Protein AF-Q2L289-F1 (afdb_monomer)

Sequence (122 aa):
VSTRMLTNVVPSPLRRAFYFLVKLLCKGRSMIKNRFESRAADQAGSPTVALAVEPSDTEELPEVMRAIWVGTAGDVCVQYLGHKDISEAVTHRNLLPGVWHPMQIVRVLATGTTARDIVVGV

pLDDT: mean 85.49, std 16.24, range [38.09, 98.5]

Nearest PDB structures (foldseek):
  6tb9-assembly1_E3  TM=9.045E-01  e=1.565E-05  Rhodobacter capsulatus
  8cjz-assembly1_h  TM=7.794E-01  e=1.070E-04  Ribes
  6qt9-assembly1_Y  TM=3.930E-01  e=3.739E-03  Haloarcula hispanica SH1 virus

Structure (mmCIF, N/CA/C/O backbone):
data_AF-Q2L289-F1
#
_entry.id   AF-Q2L289-F1
#
loop_
_atom_site.group_PDB
_atom_site.id
_atom_site.type_symbol
_atom_site.label_atom_id
_atom_site.label_alt_id
_atom_site.label_comp_id
_atom_site.label_asym_id
_atom_site.label_entity_id
_atom_site.label_seq_id
_atom_site.pdbx_PDB_ins_code
_atom_site.Cartn_x
_atom_site.Cartn_y
_atom_site.Cartn_z
_atom_site.occupancy
_atom_site.B_iso_or_equiv
_atom_site.auth_seq_id
_atom_site.auth_comp_id
_atom_site.auth_asym_id
_atom_site.auth_atom_id
_atom_site.pdbx_PDB_model_num
ATOM 1 N N . VAL A 1 1 ? 28.052 -3.180 2.094 1.00 45.81 1 VAL A N 1
ATOM 2 C CA . VAL A 1 1 ? 29.260 -2.323 2.199 1.00 45.81 1 VAL A CA 1
ATOM 3 C C . VAL A 1 1 ? 29.123 -1.186 1.201 1.00 45.81 1 VAL A C 1
ATOM 5 O O . VAL A 1 1 ? 28.977 -1.453 0.016 1.00 45.81 1 VAL A O 1
ATOM 8 N N . SER A 1 2 ? 29.061 0.058 1.679 1.00 38.09 2 SER A N 1
ATOM 9 C CA . SER A 1 2 ? 28.847 1.245 0.840 1.00 38.09 2 SER A CA 1
ATOM 10 C C . SER A 1 2 ? 29.929 1.369 -0.239 1.00 38.09 2 SER A C 1
ATOM 12 O O . SER A 1 2 ? 31.123 1.318 0.061 1.00 38.09 2 SER A O 1
ATOM 14 N N . THR A 1 3 ? 29.521 1.574 -1.492 1.00 47.41 3 THR A N 1
ATOM 15 C CA . THR A 1 3 ? 30.383 1.713 -2.683 1.00 47.41 3 THR A CA 1
ATOM 16 C C . THR A 1 3 ? 31.423 2.833 -2.549 1.00 47.41 3 THR A C 1
ATOM 18 O O . THR A 1 3 ? 32.420 2.831 -3.267 1.00 47.41 3 THR A O 1
ATOM 21 N N . ARG A 1 4 ? 31.227 3.767 -1.604 1.00 49.47 4 ARG A N 1
ATOM 22 C CA . ARG A 1 4 ? 32.178 4.840 -1.266 1.00 49.47 4 ARG A CA 1
ATOM 23 C C . ARG A 1 4 ? 33.403 4.373 -0.475 1.00 49.47 4 ARG A C 1
ATOM 25 O O . ARG A 1 4 ? 34.430 5.039 -0.541 1.00 49.47 4 ARG A O 1
ATOM 32 N N . MET A 1 5 ? 33.337 3.261 0.261 1.00 47.00 5 MET A N 1
ATOM 33 C CA . MET A 1 5 ? 34.480 2.816 1.075 1.00 47.00 5 MET A CA 1
ATOM 34 C C . MET A 1 5 ? 35.580 2.137 0.245 1.00 47.00 5 MET A C 1
ATOM 36 O O . MET A 1 5 ? 36.758 2.284 0.557 1.00 47.00 5 MET A O 1
ATOM 40 N N . LEU A 1 6 ? 35.232 1.462 -0.856 1.00 50.00 6 LEU A N 1
ATOM 41 C CA . LEU A 1 6 ? 36.202 0.713 -1.671 1.00 50.00 6 LEU A CA 1
ATOM 42 C C . LEU A 1 6 ? 36.988 1.593 -2.659 1.00 50.00 6 LEU A C 1
ATOM 44 O O . LEU A 1 6 ? 38.049 1.195 -3.133 1.00 50.00 6 LEU A O 1
ATOM 48 N N . THR A 1 7 ? 36.523 2.812 -2.954 1.00 53.34 7 THR A N 1
ATOM 49 C CA . THR A 1 7 ? 37.204 3.716 -3.897 1.00 53.34 7 THR A CA 1
ATOM 50 C C . THR A 1 7 ? 38.467 4.360 -3.332 1.00 53.34 7 THR A C 1
ATOM 52 O O . THR A 1 7 ? 39.285 4.832 -4.114 1.00 53.34 7 THR A O 1
ATOM 55 N N . ASN A 1 8 ? 38.652 4.379 -2.007 1.00 54.72 8 ASN A N 1
ATOM 56 C CA . ASN A 1 8 ? 39.814 5.013 -1.371 1.00 54.72 8 ASN A CA 1
ATOM 57 C C . ASN A 1 8 ? 41.075 4.139 -1.362 1.00 54.72 8 ASN A C 1
ATOM 59 O O . ASN A 1 8 ? 42.165 4.672 -1.190 1.00 54.72 8 ASN A O 1
ATOM 63 N N . VAL A 1 9 ? 40.939 2.834 -1.614 1.00 63.75 9 VAL A N 1
ATOM 64 C CA . VAL A 1 9 ? 42.058 1.873 -1.639 1.00 63.75 9 VAL A CA 1
ATOM 65 C C . VAL A 1 9 ? 42.636 1.704 -3.055 1.00 63.75 9 VAL A C 1
ATOM 67 O O . VAL A 1 9 ? 43.763 1.252 -3.223 1.00 63.75 9 VAL A O 1
ATOM 70 N N . VAL A 1 10 ? 41.897 2.109 -4.096 1.00 62.09 10 VAL A N 1
ATOM 71 C CA . VAL A 1 10 ? 42.295 1.901 -5.498 1.00 62.09 10 VAL A CA 1
ATOM 72 C C . VAL A 1 10 ? 43.045 3.131 -6.046 1.00 62.09 10 VAL A C 1
ATOM 74 O O . VAL A 1 10 ? 42.538 4.254 -5.925 1.00 62.09 10 VAL A O 1
ATOM 77 N N . PRO A 1 11 ? 44.222 2.969 -6.683 1.00 68.94 11 PRO A N 1
ATOM 78 C CA . PRO A 1 11 ? 44.962 4.062 -7.322 1.00 68.94 11 PRO A CA 1
ATOM 79 C C . PRO A 1 11 ? 44.137 4.784 -8.398 1.00 68.94 11 PRO A C 1
ATOM 81 O O . PRO A 1 11 ? 43.361 4.155 -9.122 1.00 68.94 11 PRO A O 1
ATOM 84 N N . SER A 1 12 ? 44.323 6.102 -8.538 1.00 63.69 12 SER A N 1
ATOM 85 C CA . SER A 1 12 ? 43.547 6.976 -9.439 1.00 63.69 12 SER A CA 1
ATOM 86 C C . SER A 1 12 ? 43.349 6.473 -10.883 1.00 63.69 12 SER A C 1
ATOM 88 O O . SER A 1 12 ? 42.217 6.604 -11.360 1.00 63.69 12 SER A O 1
ATOM 90 N N . PRO A 1 13 ? 44.324 5.843 -11.579 1.00 71.62 13 PRO A N 1
ATOM 91 C CA . PRO A 1 13 ? 44.097 5.367 -12.947 1.00 71.62 13 PRO A CA 1
ATOM 92 C C . PRO A 1 13 ? 43.161 4.149 -13.028 1.00 71.62 13 PRO A C 1
ATOM 94 O O . PRO A 1 13 ? 42.496 3.953 -14.042 1.00 71.62 13 PRO A O 1
ATOM 97 N N . LEU A 1 14 ? 43.048 3.352 -11.958 1.00 69.69 14 LEU A N 1
ATOM 98 C CA . LEU A 1 14 ? 42.259 2.113 -11.937 1.00 69.69 14 LEU A CA 1
ATOM 99 C C . LEU A 1 14 ? 40.860 2.293 -11.335 1.00 69.69 14 LEU A C 1
ATOM 101 O O . LEU A 1 14 ? 40.015 1.406 -11.460 1.00 69.69 14 LEU A O 1
ATOM 105 N N . ARG A 1 15 ? 40.565 3.454 -10.735 1.00 71.69 15 ARG A N 1
ATOM 106 C CA . ARG A 1 15 ? 39.262 3.731 -10.103 1.00 71.69 15 ARG A CA 1
ATOM 107 C C . ARG A 1 15 ? 38.090 3.622 -11.075 1.00 71.69 15 ARG A C 1
ATOM 109 O O . ARG A 1 15 ? 37.044 3.107 -10.693 1.00 71.69 15 ARG A O 1
ATOM 116 N N . ARG A 1 16 ? 38.250 4.070 -12.326 1.00 67.31 16 ARG A N 1
ATOM 117 C CA . ARG A 1 16 ? 37.182 3.996 -13.343 1.00 67.31 16 ARG A CA 1
ATOM 118 C C . ARG A 1 16 ? 36.880 2.557 -13.753 1.00 67.31 16 ARG A C 1
ATOM 120 O O . ARG A 1 16 ? 35.712 2.184 -13.805 1.00 67.31 16 ARG A O 1
ATOM 127 N N . ALA A 1 17 ? 37.916 1.754 -13.989 1.00 72.38 17 ALA A N 1
ATOM 128 C CA . ALA A 1 17 ? 37.774 0.343 -14.343 1.00 72.38 17 ALA A CA 1
ATOM 129 C C . ALA A 1 17 ? 37.198 -0.472 -13.177 1.00 72.38 17 ALA A C 1
ATOM 131 O O . ALA A 1 17 ? 36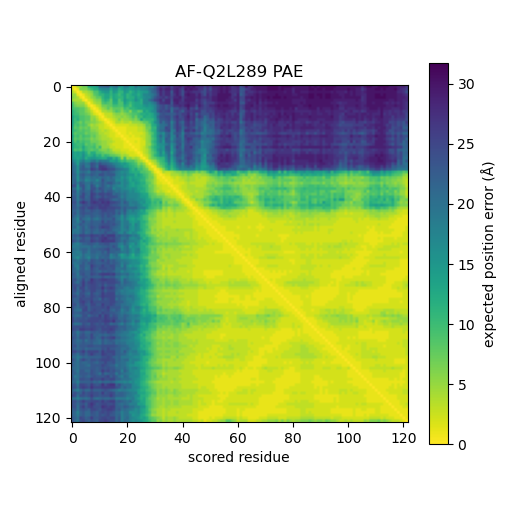.277 -1.259 -13.373 1.00 72.38 17 ALA A O 1
ATOM 132 N N . PHE A 1 18 ? 37.666 -0.217 -11.952 1.00 70.31 18 PHE A N 1
ATOM 133 C CA . PHE A 1 18 ? 37.149 -0.864 -10.749 1.00 70.31 18 PHE A CA 1
ATOM 134 C C . PHE A 1 18 ? 35.687 -0.493 -10.479 1.00 70.31 18 PHE A C 1
ATOM 136 O O . PHE A 1 18 ? 34.872 -1.367 -10.209 1.00 70.31 18 PHE A O 1
ATOM 143 N N . TYR A 1 19 ? 35.314 0.783 -10.626 1.00 68.88 19 TYR A N 1
ATOM 144 C CA . TYR A 1 19 ? 33.920 1.213 -10.501 1.00 68.88 19 TYR A CA 1
ATOM 145 C C . TYR A 1 19 ? 33.032 0.560 -11.564 1.00 68.88 19 TYR A C 1
ATOM 147 O O . TYR A 1 19 ? 31.934 0.110 -11.249 1.00 68.88 19 TYR A O 1
ATOM 155 N N . PHE A 1 20 ? 33.509 0.462 -12.808 1.00 68.38 20 PHE A N 1
ATOM 156 C CA . PHE A 1 20 ? 32.785 -0.209 -13.884 1.00 68.38 20 PHE A CA 1
ATOM 157 C C . PHE A 1 20 ? 32.604 -1.704 -13.600 1.00 68.38 20 PHE A C 1
ATOM 159 O O . PHE A 1 20 ? 31.497 -2.215 -13.734 1.00 68.38 20 PHE A O 1
ATOM 166 N N . LEU A 1 21 ? 33.655 -2.380 -13.126 1.00 63.84 21 LEU A N 1
ATOM 167 C CA . LEU A 1 21 ? 33.624 -3.793 -12.756 1.00 63.84 21 LEU A CA 1
ATOM 168 C C . LEU A 1 21 ? 32.688 -4.051 -11.570 1.00 63.84 21 LEU A C 1
ATOM 170 O O . LEU A 1 21 ? 31.864 -4.951 -11.646 1.00 63.84 21 LEU A O 1
ATOM 174 N N . VAL A 1 22 ? 32.736 -3.235 -10.513 1.00 67.50 22 VAL A N 1
ATOM 175 C CA . VAL A 1 22 ? 31.805 -3.335 -9.374 1.00 67.50 22 VAL A CA 1
ATOM 176 C C . VAL A 1 22 ? 30.366 -3.112 -9.838 1.00 67.50 22 VAL A C 1
ATOM 178 O O . VAL A 1 22 ? 29.476 -3.877 -9.482 1.00 67.50 22 VAL A O 1
ATOM 181 N N . LYS A 1 23 ? 30.123 -2.113 -10.692 1.00 59.38 23 LYS A N 1
ATOM 182 C CA . LYS A 1 23 ? 28.786 -1.839 -11.235 1.00 59.38 23 LYS A CA 1
ATOM 183 C C . LYS A 1 23 ? 28.285 -2.968 -12.141 1.00 59.38 23 LYS A C 1
ATOM 185 O O . LYS A 1 23 ? 27.083 -3.195 -12.191 1.00 59.38 23 LYS A O 1
ATOM 190 N N . LEU A 1 24 ? 29.188 -3.665 -12.833 1.00 60.34 24 LEU A N 1
ATOM 191 C CA . LEU A 1 24 ? 28.887 -4.824 -13.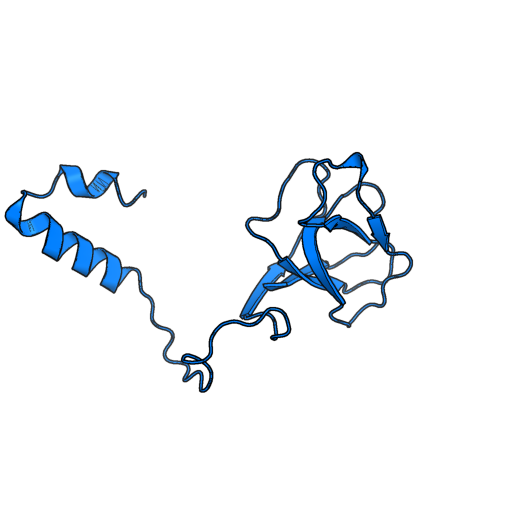673 1.00 60.34 24 LEU A CA 1
ATOM 192 C C . LEU A 1 24 ? 28.604 -6.075 -12.826 1.00 60.34 24 LEU A C 1
ATOM 194 O O . LEU A 1 24 ? 27.615 -6.755 -13.070 1.00 60.34 24 LEU A O 1
ATOM 198 N N . LEU A 1 25 ? 29.416 -6.329 -11.796 1.00 61.78 25 LEU A N 1
ATOM 199 C CA . LEU A 1 25 ? 29.271 -7.460 -10.873 1.00 61.78 25 LEU A CA 1
ATOM 200 C C . LEU A 1 25 ? 28.029 -7.332 -9.978 1.00 61.78 25 LEU A C 1
ATOM 202 O O . LEU A 1 25 ? 27.387 -8.332 -9.679 1.00 61.78 25 LEU A O 1
ATOM 206 N N . CYS A 1 26 ? 27.640 -6.112 -9.593 1.00 55.22 26 CYS A N 1
ATOM 207 C CA . CYS A 1 26 ? 26.397 -5.867 -8.854 1.00 55.22 26 CYS A CA 1
ATOM 208 C C . CYS A 1 26 ? 25.144 -5.911 -9.741 1.00 55.22 26 CYS A C 1
ATOM 210 O O . CYS A 1 26 ? 24.031 -5.965 -9.221 1.00 55.22 26 CYS A O 1
ATOM 212 N N . LYS A 1 27 ? 25.288 -5.876 -11.070 1.00 55.03 27 LYS A N 1
ATOM 213 C CA . LYS A 1 27 ? 24.155 -5.924 -11.996 1.00 55.03 27 LYS A CA 1
ATOM 214 C C . LYS A 1 27 ? 23.852 -7.381 -12.323 1.00 55.03 27 LYS A C 1
ATOM 216 O O . LYS A 1 27 ? 24.120 -7.852 -13.423 1.00 55.03 27 LYS A O 1
ATOM 221 N N . GLY A 1 28 ? 23.297 -8.091 -11.341 1.00 52.12 28 GLY A N 1
ATOM 222 C CA . GLY A 1 28 ? 22.682 -9.400 -11.543 1.00 52.12 28 GLY A CA 1
ATOM 223 C C . GLY A 1 28 ? 21.564 -9.278 -12.576 1.00 52.12 28 GLY A C 1
ATOM 224 O O . GLY A 1 28 ? 20.434 -8.923 -12.252 1.00 52.12 28 GLY A O 1
ATOM 225 N N . ARG A 1 29 ? 21.895 -9.486 -13.851 1.00 55.62 29 ARG A N 1
ATOM 226 C CA . ARG A 1 29 ? 20.940 -9.397 -14.951 1.00 55.62 29 ARG A CA 1
ATOM 227 C C . ARG A 1 29 ? 20.174 -10.713 -14.996 1.00 55.62 29 ARG A C 1
ATOM 229 O O . ARG A 1 29 ? 20.680 -11.703 -15.515 1.00 55.62 29 ARG A O 1
ATOM 236 N N . SER A 1 30 ? 18.974 -10.725 -14.419 1.00 57.12 30 SER A N 1
ATOM 237 C CA . SER A 1 30 ? 18.017 -11.813 -14.626 1.00 57.12 30 SER A CA 1
ATOM 238 C C . SER A 1 30 ? 17.863 -12.054 -16.130 1.00 57.12 30 SER A C 1
ATOM 240 O O . SER A 1 30 ? 17.596 -11.122 -16.888 1.00 57.12 30 SER A O 1
ATOM 242 N N . MET A 1 31 ? 18.071 -13.297 -16.572 1.00 66.56 31 MET A N 1
ATOM 243 C CA . MET A 1 31 ? 17.978 -13.697 -17.983 1.00 66.56 31 MET A CA 1
ATOM 244 C C . MET A 1 31 ? 16.529 -13.841 -18.482 1.00 66.56 31 MET A C 1
ATOM 246 O O . MET A 1 31 ? 16.288 -14.390 -19.557 1.00 66.56 31 MET A O 1
ATOM 250 N N . ILE A 1 32 ? 15.544 -13.357 -17.723 1.00 81.50 32 ILE A N 1
ATOM 251 C CA . ILE A 1 32 ? 14.143 -13.374 -18.139 1.00 81.50 32 ILE A CA 1
ATOM 252 C C . ILE A 1 32 ? 13.922 -12.245 -19.148 1.00 81.50 32 ILE A C 1
ATOM 254 O O . ILE A 1 32 ? 14.064 -11.064 -18.836 1.00 81.50 32 ILE A O 1
ATOM 258 N N . LYS A 1 33 ? 13.562 -12.613 -20.380 1.00 88.56 33 LYS A N 1
ATOM 259 C CA . LYS A 1 33 ? 13.289 -11.661 -21.459 1.00 88.56 33 LYS A CA 1
ATOM 260 C C . LYS A 1 33 ? 12.012 -10.867 -21.164 1.00 88.56 33 LYS A C 1
ATOM 262 O O . LYS A 1 33 ? 10.911 -11.334 -21.446 1.00 88.56 33 LYS A O 1
ATOM 267 N N . ASN A 1 34 ? 12.157 -9.640 -20.673 1.00 86.25 34 ASN A N 1
ATOM 268 C CA . ASN A 1 34 ? 11.049 -8.697 -20.559 1.00 86.25 34 ASN A CA 1
ATOM 269 C C . ASN A 1 34 ? 10.858 -7.941 -21.887 1.00 86.25 34 ASN A C 1
ATOM 271 O O . ASN A 1 34 ? 11.643 -7.063 -22.239 1.00 86.25 34 ASN A O 1
ATOM 275 N N . ARG A 1 35 ? 9.788 -8.245 -22.634 1.00 89.31 35 ARG A N 1
ATOM 276 C CA . ARG A 1 35 ? 9.437 -7.521 -23.876 1.00 89.31 35 ARG A CA 1
ATOM 277 C C . ARG A 1 35 ? 9.192 -6.020 -23.641 1.00 89.31 35 ARG A C 1
ATOM 279 O O . ARG A 1 35 ? 9.293 -5.240 -24.585 1.00 89.31 35 ARG A O 1
ATOM 286 N N . PHE A 1 36 ? 8.876 -5.625 -22.411 1.00 84.56 36 PHE A N 1
ATOM 287 C CA . PHE A 1 36 ? 8.581 -4.251 -22.020 1.00 84.56 36 PHE A CA 1
ATOM 288 C C . PHE A 1 36 ? 9.789 -3.510 -21.428 1.00 84.56 36 PHE A C 1
ATOM 290 O O . PHE A 1 36 ? 9.628 -2.372 -21.016 1.00 84.56 36 PHE A O 1
ATOM 297 N N . GLU A 1 37 ? 10.996 -4.094 -21.424 1.00 85.25 37 GLU A N 1
ATOM 298 C CA . GLU A 1 37 ? 12.197 -3.482 -20.816 1.00 85.25 37 GLU A CA 1
ATOM 299 C C . GLU A 1 37 ? 12.542 -2.097 -21.397 1.00 85.25 37 GLU A C 1
ATOM 301 O O . GLU A 1 37 ? 13.092 -1.252 -20.700 1.00 85.25 37 GLU A O 1
ATOM 306 N N . SER A 1 38 ? 12.200 -1.837 -22.664 1.00 87.19 38 SER A N 1
ATOM 307 C CA . SER A 1 38 ? 12.421 -0.539 -23.315 1.00 87.19 38 SER A CA 1
ATOM 308 C C . SER A 1 38 ? 11.274 0.460 -23.143 1.00 87.19 38 SER A C 1
ATOM 310 O O . SER A 1 38 ? 11.362 1.583 -23.641 1.00 87.19 38 SER A O 1
ATOM 312 N N . ARG A 1 39 ? 10.176 0.069 -22.487 1.00 85.56 39 ARG A N 1
ATOM 313 C CA . ARG A 1 39 ? 9.054 0.966 -22.206 1.00 85.56 39 ARG A CA 1
ATOM 314 C C . ARG A 1 39 ? 9.397 1.806 -20.981 1.00 85.56 39 ARG A C 1
ATOM 316 O O . ARG A 1 39 ? 9.919 1.289 -19.998 1.00 85.56 39 ARG A O 1
ATOM 323 N N . ALA A 1 40 ? 9.091 3.100 -21.042 1.00 82.56 40 ALA A N 1
ATOM 324 C CA . ALA A 1 40 ? 9.143 3.940 -19.855 1.00 82.56 40 ALA A CA 1
ATOM 325 C C . ALA A 1 40 ? 8.148 3.405 -18.815 1.00 82.56 40 ALA A C 1
ATOM 327 O O . ALA A 1 40 ? 7.042 2.993 -19.174 1.00 82.56 40 ALA A O 1
ATOM 328 N N . ALA A 1 41 ? 8.548 3.399 -17.544 1.00 78.75 41 ALA A N 1
ATOM 329 C CA . ALA A 1 41 ? 7.636 3.077 -16.457 1.00 78.75 41 ALA A CA 1
ATOM 330 C C . ALA A 1 41 ? 6.569 4.176 -16.373 1.00 78.75 41 ALA A C 1
ATOM 332 O O . ALA A 1 41 ? 6.898 5.345 -16.179 1.00 78.75 41 ALA A O 1
ATOM 333 N N . ASP A 1 42 ? 5.308 3.793 -16.546 1.00 79.00 42 ASP A N 1
ATOM 334 C CA . ASP A 1 42 ? 4.157 4.691 -16.458 1.00 79.00 42 ASP A CA 1
ATOM 335 C C . ASP A 1 42 ? 3.415 4.488 -15.133 1.00 79.00 42 ASP A C 1
ATOM 337 O O . ASP A 1 42 ? 3.459 3.399 -14.555 1.00 79.00 42 ASP A O 1
ATOM 341 N N . GLN A 1 43 ? 2.733 5.527 -14.650 1.00 76.88 43 GLN A N 1
ATOM 342 C CA . GLN A 1 43 ? 1.999 5.549 -13.385 1.00 76.88 43 GLN A CA 1
ATOM 343 C C . GLN A 1 43 ? 0.857 4.520 -13.334 1.00 76.88 43 GLN A C 1
ATOM 345 O O . GLN A 1 43 ? 0.563 4.020 -12.253 1.00 76.88 43 GLN A O 1
ATOM 350 N N . ALA A 1 44 ? 0.258 4.171 -14.477 1.00 77.62 44 ALA A N 1
ATOM 351 C CA . ALA A 1 44 ? -0.850 3.214 -14.577 1.00 77.62 44 ALA A CA 1
ATOM 352 C C . ALA A 1 44 ? -0.418 1.756 -14.863 1.00 77.62 44 ALA A C 1
ATOM 354 O O . ALA A 1 44 ? -1.265 0.896 -15.105 1.00 77.62 44 ALA A O 1
ATOM 355 N N . GLY A 1 45 ? 0.889 1.471 -14.891 1.00 82.88 45 GLY A N 1
ATOM 356 C CA . GLY A 1 45 ? 1.418 0.128 -15.151 1.00 82.88 45 GLY A CA 1
ATOM 357 C C . GLY A 1 45 ? 1.229 -0.852 -13.987 1.00 82.88 45 GLY A C 1
ATOM 358 O O . GLY A 1 45 ? 0.920 -0.458 -12.865 1.00 82.88 45 GLY A O 1
ATOM 359 N N . SER A 1 46 ? 1.453 -2.147 -14.243 1.00 86.12 46 SER A N 1
ATOM 360 C CA . SER A 1 46 ? 1.469 -3.145 -13.167 1.00 86.12 46 SER A CA 1
ATOM 361 C C . SER A 1 46 ? 2.677 -2.939 -12.248 1.00 86.12 46 SER A C 1
ATOM 363 O O . SER A 1 46 ? 3.741 -2.551 -12.746 1.00 86.12 46 SER A O 1
ATOM 365 N N . PRO A 1 47 ? 2.573 -3.302 -10.958 1.00 90.31 47 PRO A N 1
ATOM 366 C CA . PRO A 1 47 ? 3.736 -3.374 -10.091 1.00 90.31 47 PRO A CA 1
ATOM 367 C C . PRO A 1 47 ? 4.809 -4.286 -10.688 1.00 90.31 47 PRO A C 1
ATOM 369 O O . PRO A 1 47 ? 4.523 -5.386 -11.167 1.00 90.31 47 PRO A O 1
ATOM 372 N N . THR A 1 48 ? 6.044 -3.811 -10.681 1.00 90.81 48 THR A N 1
ATOM 373 C CA . THR A 1 48 ? 7.240 -4.556 -11.093 1.00 90.81 48 THR A CA 1
ATOM 374 C C . THR A 1 48 ? 8.012 -5.096 -9.897 1.00 90.81 48 THR A C 1
ATOM 376 O O . THR A 1 48 ? 8.734 -6.085 -10.024 1.00 90.81 48 THR A O 1
ATOM 379 N N . VAL A 1 49 ? 7.823 -4.469 -8.736 1.00 92.12 49 VAL A N 1
ATOM 380 C CA . VAL A 1 49 ? 8.352 -4.891 -7.440 1.00 92.12 49 VAL A CA 1
ATOM 381 C C . VAL A 1 49 ? 7.206 -4.858 -6.432 1.00 92.12 49 VAL A C 1
ATOM 383 O O . VAL A 1 49 ? 6.348 -3.980 -6.499 1.00 92.12 49 VAL A O 1
ATOM 386 N N . ALA A 1 50 ? 7.174 -5.824 -5.514 1.00 96.06 50 ALA A N 1
ATOM 387 C CA . ALA A 1 50 ? 6.190 -5.882 -4.442 1.00 96.06 50 ALA A CA 1
ATOM 388 C C . ALA A 1 50 ? 6.848 -6.247 -3.107 1.00 96.06 50 ALA A C 1
ATOM 390 O O . ALA A 1 50 ? 7.851 -6.964 -3.078 1.00 96.06 50 ALA A O 1
ATOM 391 N N . LEU A 1 51 ? 6.269 -5.757 -2.014 1.00 96.75 51 LEU A N 1
ATOM 392 C CA . LEU A 1 51 ? 6.762 -5.937 -0.652 1.00 96.75 51 LEU A CA 1
ATOM 393 C C . LEU A 1 51 ? 5.592 -6.276 0.278 1.00 96.75 51 LEU A C 1
ATOM 395 O O . LEU A 1 51 ? 4.557 -5.614 0.229 1.00 96.75 51 LEU A O 1
ATOM 399 N N . ALA A 1 52 ? 5.768 -7.281 1.138 1.00 97.88 52 ALA A N 1
ATOM 400 C CA . ALA A 1 52 ? 4.860 -7.515 2.259 1.00 97.88 52 ALA A CA 1
ATOM 401 C C . ALA A 1 52 ? 5.091 -6.445 3.335 1.00 97.88 52 ALA A C 1
ATOM 403 O O . ALA A 1 52 ? 6.235 -6.190 3.713 1.00 97.88 52 ALA A O 1
ATOM 404 N N . VAL A 1 53 ? 4.019 -5.811 3.802 1.00 97.06 53 VAL A N 1
ATOM 405 C CA . VAL A 1 53 ? 4.084 -4.670 4.720 1.00 97.06 53 VAL A CA 1
ATOM 406 C C . VAL A 1 53 ? 3.392 -5.016 6.025 1.00 97.06 53 VAL A C 1
ATOM 408 O O . VAL A 1 53 ? 2.218 -5.378 6.033 1.00 97.06 53 VAL A O 1
ATOM 411 N N . GLU A 1 54 ? 4.115 -4.822 7.124 1.00 97.12 54 GLU A N 1
ATOM 412 C CA . GLU A 1 54 ? 3.520 -4.707 8.451 1.00 97.12 54 GLU A CA 1
ATOM 413 C C . GLU A 1 54 ? 3.153 -3.234 8.697 1.00 97.12 54 GLU A C 1
ATOM 415 O O . GLU A 1 54 ? 4.022 -2.366 8.553 1.00 97.12 54 GLU A O 1
ATOM 420 N N . PRO A 1 55 ? 1.890 -2.915 9.028 1.00 97.88 55 PRO A N 1
ATOM 421 C CA . PRO A 1 55 ? 1.471 -1.549 9.324 1.00 97.88 55 PRO A CA 1
ATOM 422 C C . PRO A 1 55 ? 2.273 -0.907 10.461 1.00 97.88 55 PRO A C 1
ATOM 424 O O . PRO A 1 55 ? 2.543 -1.544 11.480 1.00 97.88 55 PRO A O 1
ATOM 427 N N . SER A 1 56 ? 2.610 0.375 10.318 1.00 97.69 56 SER A N 1
ATOM 428 C CA . SER A 1 56 ? 3.351 1.137 11.324 1.00 97.69 56 SER A CA 1
ATOM 429 C C . SER A 1 56 ? 2.969 2.614 11.312 1.00 97.69 56 SER A C 1
ATOM 431 O O . SER A 1 56 ? 2.870 3.244 10.261 1.00 97.69 56 SER A O 1
ATOM 433 N N . ASP A 1 57 ? 2.798 3.185 12.503 1.00 97.19 57 ASP A N 1
ATOM 434 C CA . ASP A 1 57 ? 2.526 4.617 12.677 1.00 97.19 57 ASP A CA 1
ATOM 435 C C . ASP A 1 57 ? 3.806 5.471 12.641 1.00 97.19 57 ASP A C 1
ATOM 437 O O . ASP A 1 57 ? 3.730 6.698 12.652 1.00 97.19 57 ASP A O 1
ATOM 441 N N . THR A 1 58 ? 4.989 4.847 12.599 1.00 95.81 58 THR A N 1
ATOM 442 C CA . THR A 1 58 ? 6.282 5.552 12.664 1.00 95.81 58 THR A CA 1
ATOM 443 C C . THR A 1 58 ? 7.193 5.278 11.475 1.00 95.81 58 THR A C 1
ATOM 445 O O . THR A 1 58 ? 7.990 6.140 11.114 1.00 95.81 58 THR A O 1
ATOM 448 N N . GLU A 1 59 ? 7.081 4.110 10.847 1.00 95.75 59 GLU A N 1
ATOM 449 C CA . GLU A 1 59 ? 7.949 3.721 9.732 1.00 95.75 59 GLU A CA 1
ATOM 450 C C . GLU A 1 59 ? 7.391 4.217 8.394 1.00 95.75 59 GLU A C 1
ATOM 452 O O . GLU A 1 59 ? 6.180 4.243 8.173 1.00 95.75 59 GLU A O 1
ATOM 457 N N . GLU A 1 60 ? 8.273 4.630 7.489 1.00 95.56 60 GLU A N 1
ATOM 458 C CA . GLU A 1 60 ? 7.921 4.936 6.099 1.00 95.56 60 GLU A CA 1
ATOM 459 C C . GLU A 1 60 ? 8.225 3.743 5.197 1.00 95.56 60 GLU A C 1
ATOM 461 O O . GLU A 1 60 ? 9.106 2.926 5.473 1.00 95.56 60 GLU A O 1
ATOM 466 N N . LEU A 1 61 ? 7.498 3.650 4.087 1.00 96.62 61 LEU A N 1
ATOM 467 C CA . LEU A 1 61 ? 7.821 2.703 3.029 1.00 96.62 61 LEU A CA 1
ATOM 468 C C . LEU A 1 61 ? 9.142 3.124 2.356 1.00 96.62 61 LEU A C 1
ATOM 470 O O . LEU A 1 61 ? 9.440 4.315 2.268 1.00 96.62 61 LEU A O 1
ATOM 474 N N . PRO A 1 62 ? 9.943 2.173 1.844 1.00 95.75 62 PRO A N 1
ATOM 475 C CA . PRO A 1 62 ? 11.267 2.473 1.287 1.00 95.75 62 PRO A CA 1
ATOM 476 C C . PRO A 1 62 ? 11.224 3.348 0.023 1.00 95.75 62 PRO A C 1
ATOM 478 O O . PRO A 1 62 ? 12.235 3.939 -0.356 1.00 95.75 62 PRO A O 1
ATOM 481 N N . GLU A 1 63 ? 10.069 3.411 -0.636 1.00 94.50 63 GLU A N 1
ATOM 482 C CA . GLU A 1 63 ? 9.776 4.269 -1.778 1.00 94.50 63 GLU A CA 1
ATOM 483 C C . GLU A 1 63 ? 8.259 4.473 -1.909 1.00 94.50 63 GLU A C 1
ATOM 485 O O . GLU A 1 63 ? 7.468 3.876 -1.174 1.00 94.50 63 GLU A O 1
ATOM 490 N N . VA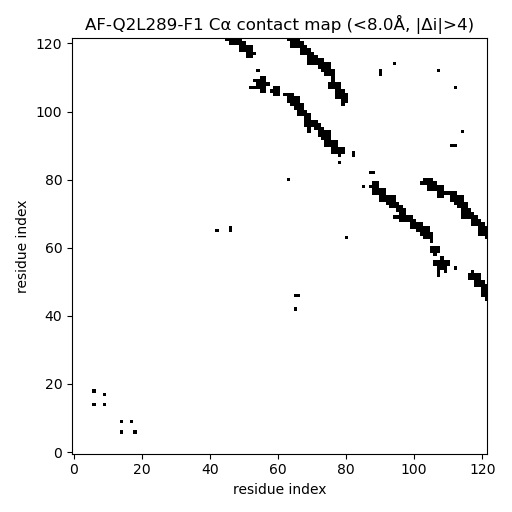L A 1 64 ? 7.847 5.314 -2.860 1.00 95.00 64 VAL A N 1
ATOM 491 C CA . VAL A 1 64 ? 6.428 5.533 -3.157 1.00 95.00 64 VAL A CA 1
ATOM 492 C C . VAL A 1 64 ? 5.843 4.281 -3.797 1.00 95.00 64 VAL A C 1
ATOM 494 O O . VAL A 1 64 ? 6.197 3.919 -4.919 1.00 95.00 64 VAL A O 1
ATOM 497 N N . MET A 1 65 ? 4.883 3.671 -3.116 1.00 96.00 65 MET A N 1
ATOM 498 C CA . ME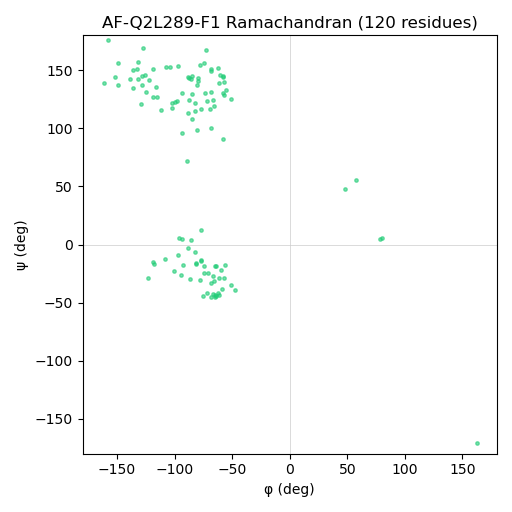T A 1 65 ? 4.154 2.521 -3.639 1.00 96.00 65 MET A CA 1
ATOM 499 C C . MET A 1 65 ? 2.951 2.994 -4.440 1.00 96.00 65 MET A C 1
ATOM 501 O O . MET A 1 65 ? 2.344 4.006 -4.101 1.00 96.00 65 MET A O 1
ATOM 505 N N . ARG A 1 66 ? 2.622 2.282 -5.518 1.00 95.25 66 ARG A N 1
ATOM 506 C CA . ARG A 1 66 ? 1.600 2.659 -6.511 1.00 95.25 66 ARG A CA 1
ATOM 507 C C . ARG A 1 66 ? 0.341 1.802 -6.454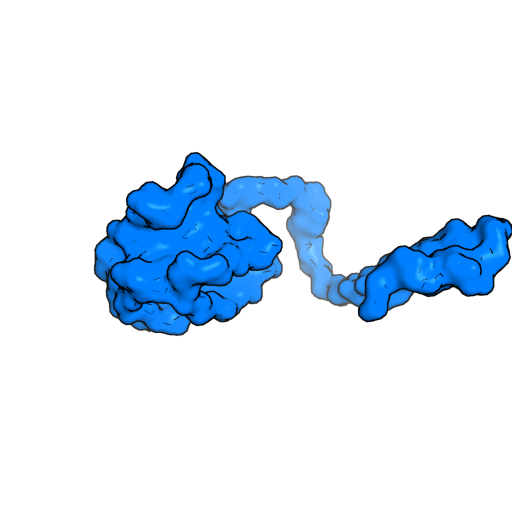 1.00 95.25 66 ARG A C 1
ATOM 509 O O . ARG A 1 66 ? -0.672 2.152 -7.060 1.00 95.25 66 ARG A O 1
ATOM 516 N N . ALA A 1 67 ? 0.389 0.695 -5.728 1.00 95.44 67 ALA A N 1
ATOM 517 C CA . ALA A 1 67 ? -0.769 -0.130 -5.457 1.00 95.44 67 ALA A CA 1
ATOM 518 C C . ALA A 1 67 ? -0.639 -0.816 -4.098 1.00 95.44 67 ALA A C 1
ATOM 520 O O . ALA A 1 67 ? 0.470 -1.054 -3.612 1.00 95.44 67 ALA A O 1
ATOM 521 N N . ILE A 1 68 ? -1.783 -1.175 -3.528 1.00 97.00 68 ILE A N 1
ATOM 522 C CA . ILE A 1 68 ? -1.880 -2.028 -2.348 1.00 97.00 68 ILE A CA 1
ATOM 523 C C . ILE A 1 68 ? -2.793 -3.215 -2.647 1.00 97.00 68 ILE A C 1
ATOM 525 O O . ILE A 1 68 ? -3.772 -3.098 -3.380 1.00 97.00 68 ILE A O 1
ATOM 529 N N . TRP A 1 69 ? -2.484 -4.355 -2.062 1.00 97.62 69 TRP A N 1
ATOM 530 C CA . TRP A 1 69 ? -3.286 -5.564 -2.064 1.00 97.62 69 TRP A CA 1
ATOM 531 C C . TRP A 1 69 ? -3.450 -6.029 -0.623 1.00 97.62 69 TRP A C 1
ATOM 533 O O . TRP A 1 69 ? -2.532 -5.880 0.184 1.00 97.62 69 TRP A O 1
ATOM 543 N N . VAL A 1 70 ? -4.611 -6.593 -0.305 1.00 98.00 70 VAL A N 1
ATOM 544 C CA . VAL A 1 70 ? -4.894 -7.156 1.020 1.00 98.00 70 VAL A CA 1
ATOM 545 C C . VAL A 1 70 ? -5.412 -8.581 0.876 1.00 98.00 70 VAL A C 1
ATOM 547 O O . VAL A 1 70 ? -6.230 -8.863 -0.007 1.00 98.00 70 VAL A O 1
ATOM 550 N N . GLY A 1 71 ? -4.939 -9.489 1.728 1.00 97.62 71 GLY A N 1
ATOM 551 C CA . GLY A 1 71 ? -5.403 -10.880 1.740 1.00 97.62 71 GLY A CA 1
ATOM 552 C C . GLY A 1 71 ? -6.645 -11.082 2.594 1.00 97.62 71 GLY A C 1
ATOM 553 O O . GLY A 1 71 ? -7.491 -11.910 2.260 1.00 97.62 71 GLY A O 1
ATOM 554 N N . THR A 1 72 ? -6.808 -10.267 3.636 1.00 97.12 72 THR A N 1
ATOM 555 C CA . THR A 1 72 ? -8.007 -10.258 4.478 1.00 97.12 72 THR A CA 1
ATOM 556 C C . THR A 1 72 ? -8.726 -8.917 4.361 1.00 97.12 72 THR A C 1
ATOM 558 O O . THR A 1 72 ? -8.092 -7.865 4.412 1.00 97.12 72 THR A O 1
ATOM 561 N N . ALA A 1 73 ? -10.055 -8.958 4.214 1.00 95.69 73 ALA A N 1
ATOM 562 C CA . ALA A 1 73 ? -10.889 -7.761 4.168 1.00 95.69 73 ALA A CA 1
ATOM 563 C C . ALA A 1 73 ? -10.762 -6.949 5.464 1.00 95.69 73 ALA A C 1
ATOM 565 O O . ALA A 1 73 ? -10.651 -7.516 6.551 1.00 95.69 73 ALA A O 1
ATOM 566 N N . GLY A 1 74 ? -10.847 -5.631 5.352 1.00 97.19 74 GLY A N 1
ATOM 567 C CA . GLY A 1 74 ? -10.829 -4.742 6.505 1.00 97.19 74 GLY A CA 1
ATOM 568 C C . GLY A 1 74 ? -10.521 -3.314 6.101 1.00 97.19 74 GLY A C 1
ATOM 569 O O . GLY A 1 74 ? -10.477 -2.979 4.918 1.00 97.19 74 GLY A O 1
ATOM 570 N N . ASP A 1 75 ? -10.300 -2.477 7.097 1.00 98.44 75 ASP A N 1
ATOM 571 C CA . ASP A 1 75 ? -9.934 -1.088 6.893 1.00 98.44 75 ASP A CA 1
ATOM 572 C C . ASP A 1 75 ? -8.424 -0.987 6.685 1.00 98.44 75 ASP A C 1
ATOM 574 O O . ASP A 1 75 ? -7.650 -1.740 7.283 1.00 98.44 75 ASP A O 1
ATOM 578 N N . VAL A 1 76 ? -8.005 -0.052 5.840 1.00 98.38 76 VAL A N 1
ATOM 579 C CA . VAL A 1 76 ? -6.598 0.282 5.631 1.00 98.38 76 VAL A CA 1
ATOM 580 C C . VAL A 1 76 ? -6.435 1.785 5.764 1.00 98.38 76 VAL A C 1
ATOM 582 O O . VAL A 1 76 ? -7.030 2.552 5.007 1.00 98.38 76 VAL A O 1
ATOM 585 N N . CYS A 1 77 ? -5.597 2.207 6.704 1.00 98.44 77 CYS A N 1
ATOM 586 C CA . CYS A 1 77 ? -5.228 3.599 6.896 1.00 98.44 77 CYS A CA 1
ATOM 587 C C . CYS A 1 77 ? -3.878 3.883 6.226 1.00 98.44 77 CYS A C 1
ATOM 589 O O . CYS A 1 77 ? -2.884 3.214 6.507 1.00 98.44 77 CYS A O 1
ATOM 591 N N . VAL A 1 78 ? -3.836 4.858 5.317 1.00 98.31 78 VAL A N 1
ATOM 592 C CA . VAL A 1 78 ? -2.633 5.189 4.536 1.00 98.31 78 VAL A CA 1
ATOM 593 C C . VAL A 1 78 ? -2.348 6.677 4.519 1.00 98.31 78 VAL A C 1
ATOM 595 O O . VAL A 1 78 ? -3.255 7.509 4.529 1.00 98.31 78 VAL A O 1
ATOM 598 N N . GLN A 1 79 ? -1.068 7.004 4.389 1.00 98.25 79 GLN A N 1
ATOM 599 C CA . GLN A 1 79 ? -0.621 8.336 4.013 1.00 98.25 79 GLN A CA 1
ATOM 600 C C . GLN A 1 79 ? -0.278 8.351 2.522 1.00 98.25 79 GLN A C 1
ATOM 602 O O . GLN A 1 79 ? 0.564 7.577 2.054 1.00 98.25 79 GLN A O 1
ATOM 607 N N . TYR A 1 80 ? -0.929 9.243 1.778 1.00 97.81 80 TYR A N 1
ATOM 608 C CA . TYR A 1 80 ? -0.651 9.451 0.362 1.00 97.81 80 TYR A CA 1
ATOM 609 C C . TYR A 1 80 ? 0.612 10.288 0.159 1.00 97.81 80 TYR A C 1
ATOM 611 O O . TYR A 1 80 ? 0.943 11.125 0.993 1.00 97.81 80 TYR A O 1
ATOM 619 N N . LEU A 1 81 ? 1.272 10.126 -0.992 1.00 96.19 81 LEU A N 1
ATOM 620 C CA . LEU A 1 81 ? 2.454 10.910 -1.385 1.00 96.19 81 LEU A CA 1
ATOM 621 C C . LEU A 1 81 ? 2.247 12.432 -1.259 1.00 96.19 81 LEU A C 1
ATOM 623 O O . LEU A 1 81 ? 3.186 13.160 -0.956 1.00 96.19 81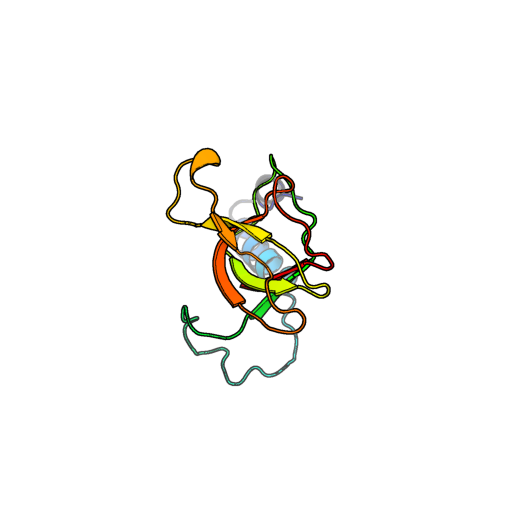 LEU A O 1
ATOM 627 N N . GLY A 1 82 ? 1.033 12.920 -1.528 1.00 95.62 82 GLY A N 1
ATOM 628 C CA . GLY A 1 82 ? 0.714 14.348 -1.458 1.00 95.62 82 GLY A CA 1
ATOM 629 C C . GLY A 1 82 ? 0.516 14.896 -0.041 1.00 95.62 82 GLY A C 1
ATOM 630 O O . GLY A 1 82 ? 0.480 16.114 0.122 1.00 95.62 82 GLY A O 1
ATOM 631 N N . HIS A 1 83 ? 0.370 14.030 0.964 1.00 95.94 83 HIS A N 1
ATOM 632 C CA . HIS A 1 83 ? 0.143 14.438 2.349 1.00 95.94 83 HIS A CA 1
ATOM 633 C C . HIS A 1 83 ? 1.459 14.846 3.001 1.00 95.94 83 HIS A C 1
ATOM 635 O O . HIS A 1 83 ? 2.490 14.205 2.793 1.00 95.94 83 HIS A O 1
ATOM 641 N N . LYS A 1 84 ? 1.426 15.905 3.810 1.00 91.75 84 LYS A N 1
ATOM 642 C CA . LYS A 1 84 ? 2.627 16.428 4.474 1.00 91.75 84 LYS A CA 1
ATOM 643 C C . LYS A 1 84 ? 2.791 15.867 5.878 1.00 91.75 84 LYS A C 1
ATOM 645 O O . LYS A 1 84 ? 3.917 15.781 6.357 1.00 91.75 84 LYS A O 1
ATOM 650 N N . ASP A 1 85 ? 1.687 15.479 6.508 1.00 92.38 85 ASP A N 1
ATOM 651 C CA . ASP A 1 85 ? 1.655 14.967 7.874 1.00 92.38 85 ASP A CA 1
ATOM 652 C C . ASP A 1 85 ? 0.840 13.663 7.984 1.00 92.38 85 ASP A C 1
ATOM 654 O O . ASP A 1 85 ? -0.018 13.363 7.151 1.00 92.38 85 ASP A O 1
ATOM 658 N N . ILE A 1 86 ? 1.114 12.873 9.026 1.00 89.25 86 ILE A N 1
ATOM 659 C CA . ILE A 1 86 ? 0.393 11.630 9.332 1.00 89.25 86 ILE A CA 1
ATOM 660 C C . ILE A 1 86 ? -1.072 11.878 9.726 1.00 89.25 86 ILE A C 1
ATOM 662 O O . ILE A 1 86 ? -1.925 11.030 9.485 1.00 89.25 86 ILE A O 1
ATOM 666 N N . SER A 1 87 ? -1.391 13.050 10.278 1.00 93.00 87 SER A N 1
ATOM 667 C CA . SER A 1 87 ? -2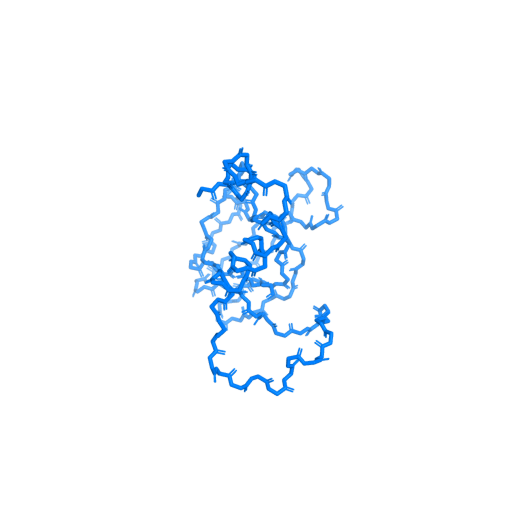.759 13.471 10.613 1.00 93.00 87 SER A CA 1
ATOM 668 C C . SER A 1 87 ? -3.675 13.613 9.393 1.00 93.00 87 SER A C 1
ATOM 670 O O . SER A 1 87 ? -4.895 13.582 9.538 1.00 93.00 87 SER A O 1
ATOM 672 N N . GLU A 1 88 ? -3.102 13.716 8.192 1.00 96.25 88 GLU A N 1
ATOM 673 C CA . GLU A 1 88 ? -3.834 13.716 6.924 1.00 96.25 88 GLU A CA 1
ATOM 674 C C . GLU A 1 88 ? -4.092 12.289 6.399 1.00 96.25 88 GLU A C 1
ATOM 676 O O . GLU A 1 88 ? -4.592 12.122 5.288 1.00 96.25 88 GLU A O 1
ATOM 681 N N . ALA A 1 89 ? -3.725 11.236 7.141 1.00 97.25 89 ALA A N 1
ATOM 682 C CA . ALA A 1 89 ? -3.955 9.858 6.716 1.00 97.25 89 ALA A CA 1
ATOM 683 C C . ALA A 1 89 ? -5.443 9.571 6.454 1.00 97.25 89 ALA A C 1
ATOM 685 O O . ALA A 1 89 ? -6.343 10.074 7.129 1.00 97.25 89 ALA A O 1
ATOM 686 N N . VAL A 1 90 ? -5.698 8.733 5.451 1.00 98.12 90 VAL A N 1
ATOM 687 C CA . VAL A 1 90 ? -7.045 8.382 4.993 1.00 98.12 90 VAL A CA 1
ATOM 688 C C . VAL A 1 90 ? -7.291 6.903 5.246 1.00 98.12 90 VAL A C 1
ATOM 690 O O . VAL A 1 90 ? -6.527 6.051 4.790 1.00 98.12 90 VAL A O 1
ATOM 693 N N . THR A 1 91 ? -8.391 6.600 5.935 1.00 98.38 91 THR A N 1
ATOM 694 C CA . THR A 1 91 ? -8.880 5.230 6.117 1.00 98.38 91 THR A CA 1
ATOM 695 C C . THR A 1 91 ? -9.806 4.837 4.973 1.00 98.38 91 THR A C 1
ATOM 697 O O . THR A 1 91 ? -10.924 5.344 4.855 1.00 98.38 91 THR A O 1
ATOM 700 N N . HIS A 1 92 ? -9.369 3.876 4.167 1.00 97.94 92 HIS A N 1
ATOM 701 C CA . HIS A 1 92 ? -10.231 3.155 3.237 1.00 97.94 92 HIS A CA 1
ATOM 702 C C . HIS A 1 92 ? -10.948 2.046 3.983 1.00 97.94 92 HIS A C 1
ATOM 704 O O . HIS A 1 92 ? -10.305 1.123 4.480 1.00 97.94 92 HIS A O 1
ATOM 710 N N . ARG A 1 93 ? -12.274 2.146 4.079 1.00 97.81 93 ARG A N 1
ATOM 711 C CA . ARG A 1 93 ? -13.069 1.176 4.832 1.00 97.81 93 ARG A CA 1
ATOM 712 C C . ARG A 1 93 ? -13.440 -0.039 4.000 1.00 97.81 93 ARG A C 1
ATOM 714 O O . ARG A 1 93 ? -13.809 0.117 2.838 1.00 97.81 93 ARG A O 1
ATOM 721 N N . ASN A 1 94 ? -13.439 -1.213 4.631 1.00 95.81 94 ASN A N 1
ATOM 722 C CA . ASN A 1 94 ? -13.855 -2.484 4.033 1.00 95.81 94 ASN A CA 1
ATOM 723 C C . ASN A 1 94 ? -13.217 -2.732 2.657 1.00 95.81 94 ASN A C 1
ATOM 725 O O . ASN A 1 94 ? -13.901 -3.071 1.686 1.00 95.81 94 ASN A O 1
ATOM 729 N N . LEU A 1 95 ? -11.902 -2.537 2.571 1.00 96.75 95 LEU A N 1
ATOM 730 C CA . LEU A 1 95 ? -11.142 -2.801 1.363 1.00 96.75 95 LEU A CA 1
ATOM 731 C C . LEU A 1 95 ? -11.338 -4.267 0.952 1.00 96.75 95 LEU A C 1
ATOM 733 O O . LEU A 1 95 ? -11.187 -5.185 1.766 1.00 96.75 95 LEU A O 1
ATOM 737 N N . LEU A 1 96 ? -11.704 -4.487 -0.312 1.00 96.75 96 LEU A N 1
ATOM 738 C CA . LEU A 1 96 ? -11.952 -5.833 -0.820 1.00 96.75 96 LEU A CA 1
ATOM 739 C C . LEU A 1 96 ? -10.640 -6.632 -0.881 1.00 96.75 96 LEU A C 1
ATOM 741 O O . LEU A 1 96 ? -9.663 -6.132 -1.454 1.00 96.75 96 LEU A O 1
ATOM 745 N N . PRO A 1 97 ? -10.619 -7.870 -0.352 1.00 97.62 97 PRO A N 1
ATOM 746 C CA . PRO A 1 97 ? -9.453 -8.733 -0.421 1.00 97.62 97 PRO A CA 1
ATOM 747 C C . PRO A 1 97 ? -9.275 -9.315 -1.819 1.00 97.62 97 PRO A C 1
ATOM 749 O O . PRO A 1 97 ? -10.228 -9.440 -2.590 1.00 97.62 97 PRO A O 1
ATOM 752 N N . GLY A 1 98 ? -8.045 -9.700 -2.148 1.00 96.56 98 GLY A N 1
ATOM 753 C CA . GLY A 1 98 ? -7.744 -10.353 -3.422 1.00 96.56 98 GLY A CA 1
ATOM 754 C C . GLY A 1 98 ? -7.655 -9.408 -4.624 1.00 96.56 98 GLY A C 1
ATOM 755 O O . GLY A 1 98 ? -7.448 -9.882 -5.740 1.00 96.56 98 GLY A O 1
ATOM 756 N N . VAL A 1 99 ? -7.756 -8.091 -4.423 1.00 94.44 99 VAL A N 1
ATOM 757 C CA . VAL A 1 99 ? -7.722 -7.079 -5.491 1.00 94.44 99 VAL A CA 1
ATOM 758 C C . VAL A 1 99 ? -6.593 -6.080 -5.245 1.00 94.44 99 VAL A C 1
ATOM 760 O O . VAL A 1 99 ? -6.320 -5.705 -4.107 1.00 94.44 99 VAL A O 1
ATOM 763 N N . TRP A 1 100 ? -5.931 -5.655 -6.323 1.00 94.56 100 TRP A N 1
ATOM 764 C CA . TRP A 1 100 ? -4.982 -4.544 -6.290 1.00 94.56 100 TRP A CA 1
ATOM 765 C C . TRP A 1 100 ? -5.726 -3.214 -6.387 1.00 94.56 100 TRP A C 1
ATOM 767 O O . TRP A 1 100 ? -6.420 -2.954 -7.370 1.00 94.56 100 TRP A O 1
ATOM 777 N N . HIS A 1 101 ? -5.543 -2.362 -5.387 1.00 95.31 101 HIS A N 1
ATOM 778 C CA . HIS A 1 101 ? -6.119 -1.028 -5.316 1.00 95.31 101 HIS A CA 1
ATOM 779 C C . HIS A 1 101 ? -5.042 0.001 -5.682 1.00 95.31 101 HIS A C 1
ATOM 781 O O . HIS A 1 101 ? -4.026 0.081 -4.987 1.00 95.31 101 HIS A O 1
ATOM 787 N N . PRO A 1 102 ? -5.212 0.772 -6.770 1.00 94.88 102 PRO A N 1
ATOM 788 C CA . PRO A 1 102 ? -4.224 1.760 -7.189 1.00 94.88 102 PRO A CA 1
ATOM 789 C C . PRO A 1 102 ? -4.221 2.959 -6.235 1.00 94.88 102 PRO A C 1
ATOM 791 O O . PRO A 1 102 ? -5.244 3.611 -6.028 1.00 94.88 102 PRO A O 1
ATOM 794 N N . MET A 1 103 ? -3.061 3.263 -5.659 1.00 94.38 103 MET A N 1
ATOM 795 C CA . MET A 1 103 ? -2.870 4.387 -4.743 1.00 94.38 103 MET A CA 1
ATOM 796 C C . MET A 1 103 ? -1.391 4.738 -4.628 1.00 94.38 103 MET A C 1
ATOM 798 O O . MET A 1 103 ? -0.556 3.846 -4.548 1.00 94.38 103 MET A O 1
ATOM 802 N N . GLN A 1 104 ? -1.066 6.032 -4.601 1.00 95.44 104 GLN A N 1
ATOM 803 C CA . GLN A 1 104 ? 0.304 6.502 -4.387 1.00 95.44 104 GLN A CA 1
ATOM 804 C C . GLN A 1 104 ? 0.536 6.784 -2.906 1.00 95.44 104 GLN A C 1
ATOM 806 O O . GLN A 1 104 ? 0.180 7.861 -2.425 1.00 95.44 104 GLN A O 1
ATOM 811 N N . ILE A 1 105 ? 1.103 5.815 -2.191 1.00 97.00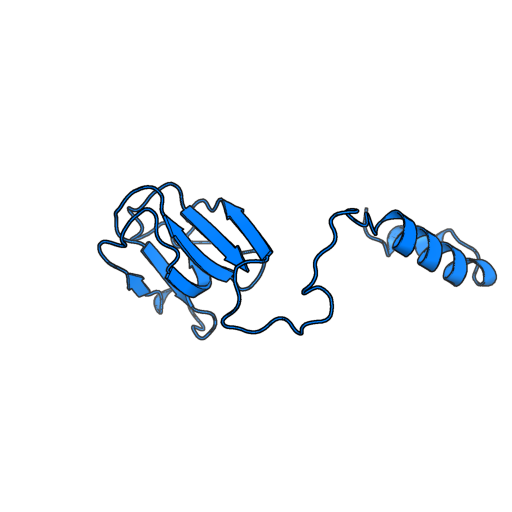 105 ILE A N 1
ATOM 812 C CA . ILE A 1 105 ? 1.247 5.851 -0.732 1.00 97.00 105 ILE A CA 1
ATOM 813 C C . ILE A 1 105 ? 2.709 5.808 -0.301 1.00 97.00 105 ILE A C 1
ATOM 815 O O . ILE A 1 105 ? 3.564 5.238 -0.979 1.00 97.00 105 ILE A O 1
ATOM 819 N N . VAL A 1 106 ? 2.972 6.414 0.853 1.00 97.50 106 VAL A N 1
ATOM 820 C CA . VAL A 1 106 ? 4.298 6.472 1.489 1.00 97.50 106 VAL A CA 1
ATOM 821 C C . VAL A 1 106 ? 4.319 5.801 2.862 1.00 97.50 106 VAL A C 1
ATOM 823 O O . VAL A 1 106 ? 5.389 5.490 3.376 1.00 97.50 106 VAL A O 1
ATOM 826 N N . ARG A 1 107 ? 3.147 5.526 3.449 1.00 97.81 107 ARG A N 1
ATOM 827 C CA . ARG A 1 107 ? 3.000 4.841 4.740 1.00 97.81 107 ARG A CA 1
ATOM 828 C C . ARG A 1 107 ? 1.674 4.085 4.807 1.00 97.81 107 ARG A C 1
ATOM 830 O O . ARG A 1 107 ? 0.661 4.580 4.309 1.00 97.81 107 ARG A O 1
ATOM 837 N N . VAL A 1 108 ? 1.685 2.922 5.459 1.00 98.12 108 VAL A N 1
ATOM 838 C CA . VAL A 1 108 ? 0.491 2.189 5.911 1.00 98.12 108 VAL A CA 1
ATOM 839 C C . VAL A 1 108 ? 0.491 2.238 7.435 1.00 98.12 108 VAL A C 1
ATOM 841 O O . VAL A 1 108 ? 1.411 1.714 8.057 1.00 98.12 108 VAL A O 1
ATOM 844 N N . LEU A 1 109 ? -0.505 2.891 8.027 1.00 98.50 109 LEU A N 1
ATOM 845 C CA . LEU A 1 109 ? -0.576 3.127 9.467 1.00 98.50 109 LEU A CA 1
ATOM 846 C C . LEU A 1 109 ? -1.080 1.880 10.191 1.00 98.50 109 LEU A C 1
ATOM 848 O O . LEU A 1 109 ? -1.977 1.200 9.692 1.00 98.50 109 LEU A O 1
ATOM 852 N N . ALA A 1 110 ? -0.547 1.601 11.380 1.00 98.25 110 ALA A N 1
ATOM 853 C CA . ALA A 1 110 ? -1.076 0.556 12.257 1.00 98.25 110 ALA A CA 1
ATOM 854 C C . ALA A 1 110 ? -2.411 0.990 12.866 1.00 98.25 110 ALA A C 1
ATOM 856 O O . ALA A 1 110 ? -3.374 0.220 12.908 1.00 98.25 110 ALA A O 1
ATOM 857 N N . THR A 1 111 ? -2.499 2.254 13.277 1.00 97.69 111 THR A N 1
ATOM 858 C CA . THR A 1 111 ? -3.741 2.841 13.765 1.00 97.69 111 THR A CA 1
ATOM 859 C C . THR A 1 111 ? -4.766 2.930 12.633 1.00 97.69 111 THR A C 1
ATOM 861 O O . THR A 1 111 ? -4.533 3.535 11.588 1.00 97.69 111 THR A O 1
ATOM 864 N N . GLY A 1 112 ? -5.942 2.337 12.855 1.00 96.69 112 GLY A N 1
ATOM 865 C CA . GLY A 1 112 ? -7.046 2.356 11.891 1.00 96.69 112 GLY A CA 1
ATOM 866 C C . GLY A 1 112 ? -6.925 1.343 10.746 1.00 96.69 112 GLY A C 1
ATOM 867 O O . GLY A 1 112 ? -7.778 1.359 9.861 1.00 96.69 112 GLY A O 1
ATOM 868 N N . THR A 1 113 ? -5.920 0.459 10.763 1.00 98.31 113 THR A N 1
ATOM 869 C CA . THR A 1 113 ? -5.812 -0.665 9.820 1.00 98.31 113 THR A CA 1
ATOM 870 C C . THR A 1 113 ? -6.247 -1.963 10.496 1.00 98.31 113 THR A C 1
ATOM 872 O O . THR A 1 113 ? -5.695 -2.365 11.518 1.00 98.31 113 THR A O 1
ATOM 875 N N . THR A 1 114 ? -7.251 -2.628 9.927 1.00 98.25 114 THR A N 1
ATOM 876 C CA . THR A 1 114 ? -7.755 -3.935 10.387 1.00 98.25 114 THR A CA 1
ATOM 877 C C . THR A 1 114 ? -7.592 -5.035 9.341 1.00 98.25 114 THR A C 1
ATOM 879 O O . THR A 1 114 ? -7.630 -6.215 9.697 1.00 98.25 114 THR A O 1
ATOM 882 N N . ALA A 1 115 ? -7.370 -4.670 8.073 1.00 97.88 115 ALA A N 1
ATOM 883 C CA . ALA A 1 115 ? -6.986 -5.613 7.031 1.00 97.88 115 ALA A CA 1
ATOM 884 C C . ALA A 1 115 ? -5.633 -6.274 7.357 1.00 97.88 115 ALA A C 1
ATOM 886 O O . ALA A 1 115 ? -4.779 -5.692 8.027 1.00 97.88 115 ALA A O 1
ATOM 887 N N . ARG A 1 116 ? -5.437 -7.500 6.866 1.00 96.31 116 ARG A N 1
ATOM 888 C CA . ARG A 1 116 ? -4.212 -8.294 7.061 1.00 96.31 116 ARG A CA 1
ATOM 889 C C . ARG A 1 116 ? -3.666 -8.793 5.729 1.00 96.31 116 ARG A C 1
ATOM 891 O O . ARG A 1 116 ? -4.349 -8.709 4.706 1.00 96.31 116 ARG A O 1
ATOM 898 N N . ASP A 1 117 ? -2.445 -9.323 5.775 1.00 97.62 117 ASP A N 1
ATOM 899 C CA . ASP A 1 117 ? -1.712 -9.841 4.617 1.00 97.62 117 ASP A CA 1
ATOM 900 C C . ASP A 1 117 ? -1.550 -8.753 3.546 1.00 97.62 117 ASP A C 1
ATOM 902 O O . ASP A 1 117 ? -2.002 -8.886 2.407 1.00 97.62 117 ASP A O 1
ATOM 906 N N . ILE A 1 118 ? -0.977 -7.621 3.959 1.00 98.19 118 ILE A N 1
ATOM 907 C CA . ILE A 1 118 ? -0.862 -6.423 3.131 1.00 98.19 118 ILE A CA 1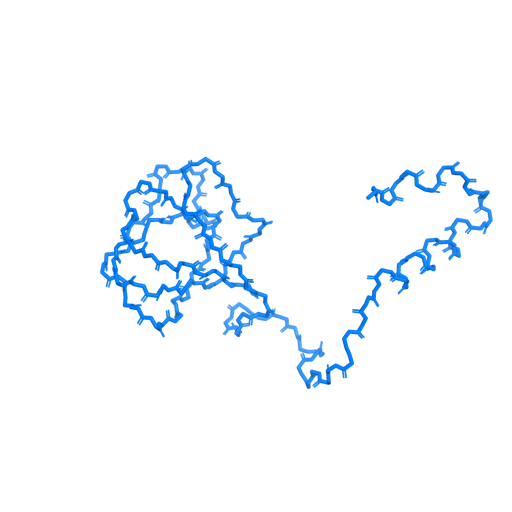
ATOM 908 C C . ILE A 1 118 ? 0.385 -6.523 2.257 1.00 98.19 118 ILE A C 1
ATOM 910 O O . ILE A 1 118 ? 1.494 -6.754 2.739 1.00 98.19 118 ILE A O 1
ATOM 914 N N . VAL A 1 119 ? 0.204 -6.296 0.959 1.00 98.06 119 VAL A N 1
ATOM 915 C CA . VAL A 1 119 ? 1.289 -6.219 -0.018 1.00 98.06 119 VAL A CA 1
ATOM 916 C C . VAL A 1 119 ? 1.186 -4.896 -0.757 1.00 98.06 119 VAL A C 1
ATOM 918 O O . VAL A 1 119 ? 0.126 -4.533 -1.253 1.00 98.06 119 VAL A O 1
ATOM 921 N N . VAL A 1 120 ? 2.291 -4.173 -0.862 1.00 97.44 120 VAL A N 1
ATOM 922 C CA . VAL A 1 120 ? 2.391 -2.949 -1.664 1.00 97.44 120 VAL A CA 1
ATOM 923 C C . VAL A 1 120 ? 3.225 -3.210 -2.907 1.00 97.44 120 VAL A C 1
ATOM 925 O O . VAL A 1 120 ? 4.082 -4.094 -2.902 1.00 97.44 120 VAL A O 1
ATOM 928 N N . GLY A 1 121 ? 2.979 -2.459 -3.975 1.00 94.88 121 GLY A N 1
ATOM 929 C CA . GLY A 1 121 ? 3.686 -2.630 -5.237 1.00 94.88 121 GLY A CA 1
ATOM 930 C C . GLY A 1 121 ? 4.056 -1.313 -5.902 1.00 94.88 121 GLY A C 1
ATOM 931 O O . GLY A 1 121 ? 3.262 -0.371 -5.877 1.00 94.88 121 GLY A O 1
ATOM 932 N N . VAL A 1 122 ? 5.242 -1.270 -6.517 1.00 91.75 122 VAL A N 1
ATOM 933 C CA . VAL A 1 122 ? 5.724 -0.169 -7.363 1.00 91.75 122 VAL A CA 1
ATOM 934 C C . VAL A 1 122 ? 5.877 -0.626 -8.797 1.00 91.75 122 VAL A C 1
ATOM 936 O O . VAL A 1 122 ? 6.550 -1.630 -9.130 1.00 91.75 122 VAL A O 1
#

Radius of gyration: 19.57 Å; Cα contacts (8 Å, |Δi|>4): 202; chains: 1; bounding box: 59×30×38 Å

Foldseek 3Di:
DDPVVVLVVDDPVCSVVVVVVVVVVVCPPDPDDDPCPPPDDDLPDDFPDKDFDDAAPPDWDPAWFFKKAFQFWAKWWFDAPPDPDSVPIDIDGRDDHPDIDTGGTTHTHPPNTPTDRMMTGD

Organism: Bordetella avium (strain 197N) (NCBI:txid360910)

Mean predicted aligned error: 10.94 Å

Secondary structure (DSSP, 8-state):
--TTTGGGTS-TTTHHHHHHHHHHHT--------TTTTSPP-TTSPPSSEEEE---SSPPPSS-EEEEEEEE-EEEEEEETT-SSGGG-EEEEEEPTTSEEEEEEEEEESTT---EEEEEE-

InterPro domains:
  IPR061180 Spike base protein Rcc01079-like [NF048002] (34-120)

Solvent-accessible surface area (backbone atoms only — not comparable to full-atom values): 7184 Å² total; per-residue (Å²): 131,67,80,75,68,65,58,77,78,46,59,81,88,49,42,64,59,50,51,50,49,51,57,52,70,69,52,77,73,72,88,71,85,59,91,59,73,86,54,79,92,56,94,88,57,79,62,81,47,74,46,82,52,81,58,29,82,80,59,68,51,99,56,73,23,44,25,40,32,26,66,35,59,24,23,43,16,32,28,42,66,89,52,90,52,75,89,68,42,46,68,45,70,66,41,64,44,83,42,80,44,81,42,57,28,36,30,44,25,38,70,69,37,65,40,39,69,35,33,36,20,62